Protein AF-R9J355-F1 (afdb_m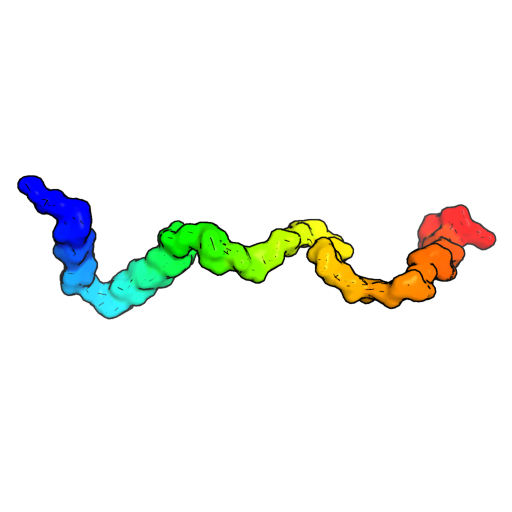onomer)

Radius of gyration: 26.83 Å; Cα contacts (8 Å, |Δi|>4): 16; chains: 1; bounding box: 32×29×75 Å

Solvent-accessible surface area (backbone atoms only — not comparable to full-atom values): 5112 Å² total; per-residue (Å²): 133,81,53,71,66,57,55,51,48,65,66,53,72,82,51,54,71,69,56,50,53,51,49,49,52,48,44,60,74,69,65,55,60,69,75,76,48,73,73,61,65,86,71,49,89,53,87,92,53,69,83,94,55,87,86,66,60,96,85,63,66,82,65,74,55,47,66,62,52,28,44,77,71,68,76,43,136

Mean predicted aligned error: 17.4 Å

Foldseek 3Di:
DDDPVRVVCVVQVPDDPVVNVVVVVCCVPPVPPCVVVVVPDPPPPPPPDPPPDPPDDPPDDPCPCVVVVCVVVVVDD

Structure (mmCIF, N/CA/C/O backbone):
data_AF-R9J355-F1
#
_entry.id   AF-R9J355-F1
#
loop_
_atom_site.group_PDB
_atom_site.id
_atom_site.type_symbol
_atom_site.label_atom_id
_atom_site.label_alt_id
_atom_site.label_comp_id
_atom_site.label_asym_id
_atom_site.label_entity_id
_atom_site.label_seq_id
_atom_site.pdbx_PDB_ins_code
_atom_site.Cartn_x
_atom_site.Cartn_y
_atom_site.Cartn_z
_atom_site.occupancy
_atom_site.B_iso_or_equiv
_atom_site.auth_seq_id
_atom_site.auth_comp_id
_atom_site.auth_asym_id
_atom_site.auth_atom_id
_atom_site.pdbx_PDB_model_num
ATOM 1 N N . MET A 1 1 ? -2.638 -21.751 32.208 1.00 79.06 1 MET A N 1
ATOM 2 C CA . MET A 1 1 ? -1.885 -21.025 31.164 1.00 79.06 1 MET A CA 1
ATOM 3 C C . MET A 1 1 ? -2.906 -20.288 30.323 1.00 79.06 1 MET A C 1
ATOM 5 O O . MET A 1 1 ? -3.879 -20.928 29.950 1.00 79.06 1 MET A O 1
ATOM 9 N N . LEU A 1 2 ? -2.735 -18.985 30.095 1.00 83.75 2 LEU A N 1
ATOM 10 C CA . LEU A 1 2 ? -3.622 -18.234 29.202 1.00 83.75 2 LEU A CA 1
ATOM 11 C C . LEU A 1 2 ? -3.324 -18.626 27.757 1.00 83.75 2 LEU A C 1
ATOM 13 O O . LEU A 1 2 ? -2.159 -18.790 27.383 1.00 83.75 2 LEU A O 1
ATOM 17 N N . THR A 1 3 ? -4.362 -18.769 26.947 1.00 93.12 3 THR A N 1
ATOM 18 C CA . THR A 1 3 ? -4.212 -18.957 25.506 1.00 93.12 3 THR A CA 1
ATOM 19 C C . THR A 1 3 ? -3.566 -17.717 24.884 1.00 93.12 3 THR A C 1
ATOM 21 O O . THR A 1 3 ? -3.625 -16.615 25.433 1.00 93.12 3 THR A O 1
ATOM 24 N N . LEU A 1 4 ? -2.925 -17.879 23.725 1.00 89.94 4 LEU A N 1
ATOM 25 C CA . LEU A 1 4 ? -2.310 -16.754 23.016 1.00 89.94 4 LEU A CA 1
ATOM 26 C C . LEU A 1 4 ? -3.345 -15.666 22.681 1.00 89.94 4 LEU A C 1
ATOM 28 O O . LEU A 1 4 ? -3.046 -14.481 22.777 1.00 89.94 4 LEU A O 1
ATOM 32 N N . GLN A 1 5 ? -4.574 -16.070 22.352 1.00 88.75 5 GLN A N 1
ATOM 33 C CA . GLN A 1 5 ? -5.672 -15.155 22.050 1.00 88.75 5 GLN A CA 1
ATOM 34 C C . GLN A 1 5 ? -6.053 -14.295 23.260 1.00 88.75 5 GLN A C 1
ATOM 36 O O . GLN A 1 5 ? -6.197 -13.083 23.125 1.00 88.75 5 GLN A O 1
ATOM 41 N N . GLU A 1 6 ? -6.164 -14.896 24.446 1.00 91.00 6 GLU A N 1
ATOM 42 C CA . GLU A 1 6 ? -6.462 -14.162 25.682 1.00 91.00 6 GLU A CA 1
ATOM 43 C C . GLU A 1 6 ? -5.340 -13.181 26.043 1.00 91.00 6 GLU A C 1
ATOM 45 O O . GLU A 1 6 ? -5.611 -12.058 26.458 1.00 91.00 6 GLU A O 1
ATOM 50 N N . GLN A 1 7 ? -4.080 -13.571 25.827 1.00 89.69 7 GLN A N 1
ATOM 51 C CA . GLN A 1 7 ? -2.931 -12.691 26.054 1.00 89.69 7 GLN A CA 1
ATOM 52 C C . GLN A 1 7 ? -2.919 -11.497 25.092 1.00 89.69 7 GLN A C 1
ATOM 54 O O . GLN A 1 7 ? -2.578 -10.393 25.503 1.00 89.69 7 GLN A O 1
ATOM 59 N N . VAL A 1 8 ? -3.299 -11.695 23.825 1.00 88.75 8 VAL A N 1
ATOM 60 C CA . VAL A 1 8 ? -3.409 -10.602 22.847 1.00 88.75 8 VAL A CA 1
ATOM 61 C C . VAL A 1 8 ? -4.549 -9.658 23.219 1.00 88.75 8 VAL A C 1
ATO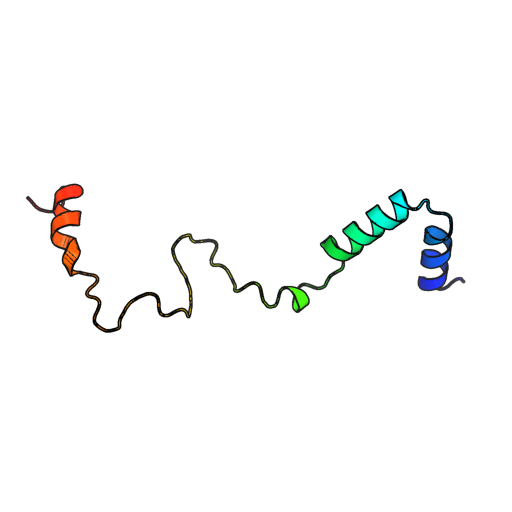M 63 O O . VAL A 1 8 ? -4.332 -8.451 23.251 1.00 88.75 8 VAL A O 1
ATOM 66 N N . LEU A 1 9 ? -5.728 -10.183 23.563 1.00 88.88 9 LEU A N 1
ATOM 67 C CA . LEU A 1 9 ? -6.878 -9.361 23.953 1.00 88.88 9 LEU A CA 1
ATOM 68 C C . LEU A 1 9 ? -6.562 -8.477 25.164 1.00 88.88 9 LEU A C 1
ATOM 70 O O . LEU A 1 9 ? -6.790 -7.275 25.104 1.00 88.88 9 LEU A O 1
ATOM 74 N N . GLN A 1 10 ? -5.935 -9.033 26.206 1.00 88.38 10 GLN A N 1
ATOM 75 C CA . GLN A 1 10 ? -5.521 -8.260 27.385 1.00 88.38 10 GLN A CA 1
ATOM 76 C C . GLN A 1 10 ? -4.541 -7.126 27.063 1.00 88.38 10 GLN A C 1
ATOM 78 O O . GLN A 1 10 ? -4.512 -6.123 27.762 1.00 88.38 10 GLN A O 1
ATOM 83 N N . ARG A 1 11 ? -3.707 -7.271 26.028 1.00 87.00 11 ARG A N 1
ATOM 84 C CA . ARG A 1 11 ? -2.751 -6.226 25.628 1.00 87.00 11 ARG A CA 1
ATOM 85 C C . ARG A 1 11 ? -3.370 -5.139 24.764 1.00 87.00 11 ARG A C 1
ATOM 87 O O . ARG A 1 11 ? -2.772 -4.074 24.654 1.00 87.00 11 ARG A O 1
ATOM 94 N N . VAL A 1 12 ? -4.501 -5.428 24.131 1.00 88.75 12 VAL A N 1
ATOM 95 C CA . VAL A 1 12 ? -5.192 -4.512 23.220 1.00 88.75 12 VAL A CA 1
ATOM 96 C C . VAL A 1 12 ? -6.271 -3.710 23.954 1.00 88.75 12 VAL A C 1
ATOM 98 O O . VAL A 1 12 ? -6.481 -2.556 23.603 1.00 88.75 12 VAL A O 1
ATOM 101 N N . ASP A 1 13 ? -6.898 -4.280 24.989 1.00 86.44 13 ASP A N 1
ATOM 102 C CA . ASP A 1 13 ? -8.021 -3.670 25.725 1.00 86.44 13 ASP A CA 1
ATOM 103 C C . ASP A 1 13 ? -7.661 -2.334 26.409 1.00 86.44 13 ASP A C 1
ATOM 105 O O . ASP A 1 13 ? -8.459 -1.402 26.419 1.00 86.44 13 ASP A O 1
ATOM 109 N N . ASP A 1 14 ? -6.423 -2.202 26.897 1.00 89.69 14 ASP A N 1
ATOM 110 C CA . ASP A 1 14 ? -5.938 -1.004 27.602 1.00 89.69 14 ASP A CA 1
ATOM 111 C C . ASP A 1 14 ? -5.306 0.061 26.675 1.00 89.69 14 ASP A C 1
ATOM 113 O O . ASP A 1 14 ? -4.702 1.033 27.144 1.00 89.69 14 ASP A O 1
ATOM 117 N N . LEU A 1 15 ? -5.369 -0.112 25.350 1.00 92.06 15 LEU A N 1
ATOM 118 C CA . LEU A 1 15 ? -4.735 0.811 24.405 1.00 92.06 15 LEU A CA 1
ATOM 119 C C . LEU A 1 15 ? -5.621 2.018 24.079 1.00 92.06 15 LEU A C 1
ATOM 121 O O . LEU A 1 15 ? -6.836 1.920 23.940 1.00 92.06 15 LEU A O 1
ATOM 125 N N . SER A 1 16 ? -4.982 3.174 23.882 1.00 93.94 16 SER A N 1
ATOM 126 C CA . SER A 1 16 ? -5.649 4.362 23.344 1.00 93.94 16 SER A CA 1
ATOM 127 C C . SER A 1 16 ? -6.095 4.153 21.893 1.00 93.94 16 SER A C 1
ATOM 129 O O . SER A 1 16 ? -5.524 3.341 21.164 1.00 93.94 16 SER A O 1
ATOM 131 N N . GLU A 1 17 ? -7.069 4.947 21.444 1.00 92.56 17 GLU A N 1
ATOM 132 C CA . GLU A 1 17 ? -7.582 4.906 20.067 1.00 92.56 17 GLU A CA 1
ATOM 133 C C . GLU A 1 17 ? -6.470 5.066 19.015 1.00 92.56 17 GLU A C 1
ATOM 135 O O . GLU A 1 17 ? -6.434 4.321 18.0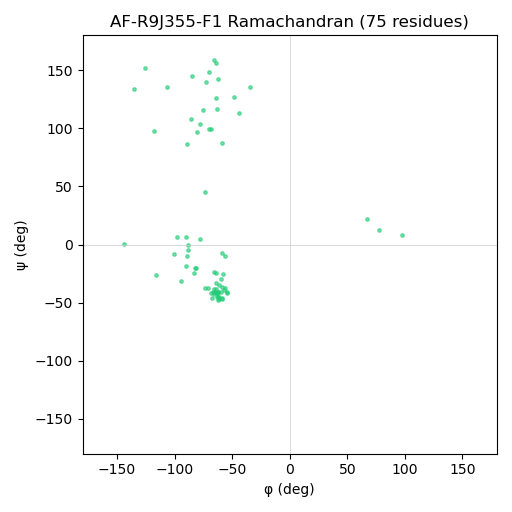36 1.00 92.56 17 GLU A O 1
ATOM 140 N N . ASP A 1 18 ? -5.503 5.957 19.252 1.00 94.50 18 ASP A N 1
ATOM 141 C CA . ASP A 1 18 ? -4.349 6.146 18.363 1.00 94.50 18 ASP A CA 1
ATOM 142 C C . ASP A 1 18 ? -3.484 4.882 18.250 1.00 94.50 18 ASP A C 1
ATOM 144 O O . ASP A 1 18 ? -3.056 4.502 17.157 1.00 94.50 18 ASP A O 1
ATOM 148 N N . ASN A 1 19 ? -3.262 4.188 19.369 1.00 92.69 19 ASN A N 1
ATOM 149 C CA . ASN A 1 19 ? -2.484 2.951 19.399 1.00 92.69 19 ASN A CA 1
ATOM 150 C C . ASN A 1 19 ? -3.242 1.796 18.735 1.00 92.69 19 ASN A C 1
ATOM 152 O O . ASN A 1 19 ? -2.638 0.995 18.022 1.00 92.69 19 ASN A O 1
ATOM 156 N N . LEU A 1 20 ? -4.563 1.727 18.918 1.00 93.06 20 LEU A N 1
ATOM 157 C CA . LEU A 1 20 ? -5.421 0.764 18.224 1.00 93.06 20 LEU A CA 1
ATOM 158 C C . LEU A 1 20 ? -5.400 0.992 16.712 1.00 93.06 20 LEU A C 1
ATOM 160 O O . LEU A 1 20 ? -5.288 0.040 15.940 1.00 93.06 20 LEU A O 1
ATOM 164 N N . ARG A 1 21 ? -5.436 2.255 16.283 1.00 93.38 21 ARG A N 1
ATOM 165 C CA . ARG A 1 21 ? -5.361 2.635 14.872 1.00 93.38 21 ARG A CA 1
ATOM 166 C C . ARG A 1 21 ? -4.008 2.293 14.255 1.00 93.38 21 ARG A C 1
ATOM 168 O O . ARG A 1 21 ? -3.960 1.784 13.138 1.00 93.38 21 ARG A O 1
ATOM 175 N N . PHE A 1 22 ? -2.923 2.513 14.993 1.00 93.25 22 PHE A N 1
ATOM 176 C CA . PHE A 1 22 ? -1.587 2.087 14.584 1.00 93.25 22 PHE A CA 1
ATOM 177 C C . PHE A 1 22 ? -1.485 0.561 14.452 1.00 93.25 22 PHE A C 1
ATOM 179 O O . PHE A 1 22 ? -0.965 0.060 13.456 1.00 93.25 22 PHE A O 1
ATOM 186 N N . LEU A 1 23 ? -2.007 -0.196 15.423 1.00 91.75 23 LEU A N 1
ATOM 187 C CA . LEU A 1 23 ? -2.013 -1.658 15.347 1.00 91.75 23 LEU A CA 1
ATOM 188 C C . LEU A 1 23 ? -2.825 -2.163 14.156 1.00 91.75 23 LEU A C 1
ATOM 190 O O . LEU A 1 23 ? -2.374 -3.081 13.476 1.00 91.75 23 LEU A O 1
ATOM 194 N N . LEU A 1 24 ? -3.977 -1.552 13.871 1.00 89.12 24 LEU A N 1
ATOM 195 C CA . LEU A 1 24 ? -4.792 -1.903 12.713 1.00 89.12 24 LEU A CA 1
ATOM 196 C C . LEU A 1 24 ? -4.010 -1.736 11.399 1.00 89.12 24 LEU A C 1
ATOM 198 O O . LEU A 1 24 ? -3.967 -2.674 10.605 1.00 89.12 24 LEU A O 1
ATOM 202 N N . ASP A 1 25 ? -3.306 -0.613 11.221 1.00 90.88 25 ASP A N 1
ATOM 203 C CA . ASP A 1 25 ? -2.449 -0.370 10.046 1.00 90.88 25 ASP A CA 1
ATOM 204 C C . ASP A 1 25 ? -1.338 -1.427 9.911 1.00 90.88 25 ASP A C 1
ATOM 206 O O . ASP A 1 25 ? -1.073 -1.940 8.823 1.00 90.88 25 ASP A O 1
ATOM 210 N N . MET A 1 26 ? -0.714 -1.828 11.024 1.00 88.94 26 MET A N 1
ATOM 211 C CA . MET A 1 26 ? 0.316 -2.874 11.019 1.00 88.94 26 MET A CA 1
ATOM 212 C C . MET A 1 26 ? -0.245 -4.252 10.650 1.00 88.94 26 MET A C 1
ATOM 214 O O . MET A 1 26 ? 0.391 -4.991 9.893 1.00 88.94 26 MET A O 1
ATOM 218 N N . ILE A 1 27 ? -1.428 -4.605 11.158 1.00 87.94 27 ILE A N 1
ATOM 219 C CA . ILE A 1 27 ? -2.105 -5.866 10.829 1.00 87.94 27 ILE A CA 1
ATOM 220 C C . ILE A 1 27 ? -2.433 -5.900 9.335 1.00 87.94 27 ILE A C 1
ATOM 222 O O . ILE A 1 27 ? -2.113 -6.878 8.657 1.00 87.94 27 ILE A O 1
ATOM 226 N N . GLU A 1 28 ? -3.006 -4.821 8.806 1.00 83.56 28 GLU A N 1
ATOM 227 C CA . GLU A 1 28 ? -3.319 -4.704 7.384 1.00 83.56 28 GLU A CA 1
ATOM 228 C C . GLU A 1 28 ? -2.047 -4.774 6.530 1.00 83.56 28 GLU A C 1
ATOM 230 O O . GLU A 1 28 ? -1.973 -5.5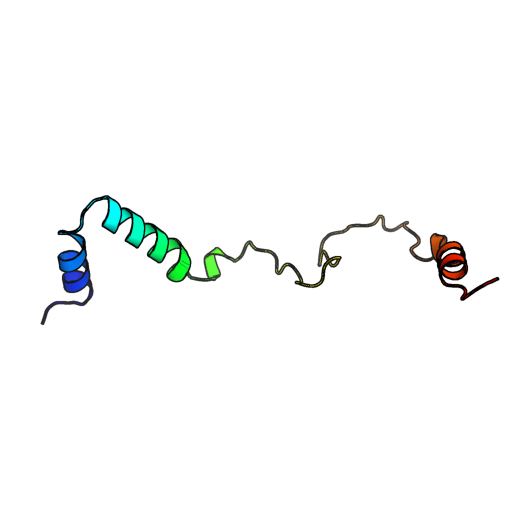30 5.566 1.00 83.56 28 GLU A O 1
ATOM 235 N N . ARG A 1 29 ? -0.985 -4.061 6.900 1.00 82.00 29 ARG A N 1
ATOM 236 C CA . ARG A 1 29 ? 0.224 -3.985 6.074 1.00 82.00 29 ARG A CA 1
ATOM 237 C C . ARG A 1 29 ? 1.066 -5.260 6.077 1.00 82.00 29 ARG A C 1
ATOM 239 O O . ARG A 1 29 ? 1.655 -5.595 5.046 1.00 82.00 29 ARG A O 1
ATOM 246 N N . PHE A 1 30 ? 1.160 -5.940 7.219 1.00 84.62 30 PHE A N 1
ATOM 247 C CA . PHE A 1 30 ? 2.128 -7.023 7.423 1.00 84.62 30 PHE A CA 1
ATOM 248 C C . PHE A 1 30 ? 1.502 -8.394 7.665 1.00 84.62 30 PHE A C 1
ATOM 250 O O . PHE A 1 30 ? 2.146 -9.396 7.362 1.00 84.62 30 PHE A O 1
ATOM 257 N N . MET A 1 31 ? 0.277 -8.463 8.195 1.00 82.12 31 MET A N 1
ATOM 258 C CA . MET A 1 31 ? -0.389 -9.738 8.492 1.00 82.12 31 MET A CA 1
ATOM 259 C C . MET A 1 31 ? -1.418 -10.157 7.438 1.00 82.12 31 MET A C 1
ATOM 261 O O . MET A 1 31 ? -1.875 -11.300 7.480 1.00 82.12 31 MET A O 1
ATOM 265 N N . LEU A 1 32 ? -1.746 -9.300 6.460 1.00 72.12 32 LEU A N 1
ATOM 266 C CA . LEU A 1 32 ? -2.488 -9.733 5.274 1.00 72.12 32 LEU A CA 1
ATOM 267 C C . LEU A 1 32 ? -1.644 -10.756 4.487 1.00 72.12 32 LEU A C 1
ATOM 269 O O . LEU A 1 32 ? -0.577 -10.399 3.978 1.00 72.12 32 LEU A O 1
ATOM 273 N N . PRO A 1 33 ? -2.098 -12.017 4.338 1.00 65.00 33 PRO A N 1
ATOM 274 C CA . PRO A 1 33 ? -1.392 -12.993 3.523 1.00 65.00 33 PRO A CA 1
ATOM 275 C C . PRO A 1 33 ? -1.355 -12.517 2.066 1.00 65.00 33 PRO A C 1
ATOM 277 O O . PRO A 1 33 ? -2.342 -11.989 1.542 1.00 65.00 33 PRO A O 1
ATOM 280 N N . ASP A 1 34 ? -0.238 -12.761 1.373 1.00 58.56 34 ASP A N 1
ATOM 281 C CA . ASP A 1 34 ? -0.033 -12.382 -0.039 1.00 58.56 34 ASP A CA 1
ATOM 282 C C . ASP A 1 34 ? -1.112 -12.942 -0.991 1.00 58.56 34 ASP A C 1
ATOM 284 O O . ASP A 1 34 ? -1.227 -12.532 -2.144 1.00 58.56 34 ASP A O 1
ATOM 288 N N . THR A 1 35 ? -1.971 -13.844 -0.515 1.00 53.94 35 THR A N 1
ATOM 289 C CA . THR A 1 35 ? -3.139 -14.343 -1.240 1.00 53.94 35 THR A CA 1
ATOM 290 C C . THR A 1 35 ? -4.211 -13.280 -1.492 1.00 53.94 35 THR A C 1
ATOM 292 O O . THR A 1 35 ? -4.950 -13.430 -2.459 1.00 53.94 35 THR A O 1
ATOM 295 N N . VAL A 1 36 ? -4.287 -12.194 -0.709 1.00 54.09 36 VAL A N 1
ATOM 296 C CA . VAL A 1 36 ? -5.145 -11.028 -1.035 1.00 54.09 36 VAL A CA 1
ATOM 297 C C . VAL A 1 36 ? -4.458 -10.104 -2.051 1.00 54.09 36 VAL A C 1
ATOM 299 O O . VAL A 1 36 ? -5.122 -9.408 -2.816 1.00 54.09 36 VAL A O 1
ATOM 302 N N . LYS A 1 37 ? -3.126 -10.190 -2.175 1.00 51.91 37 LYS A N 1
ATOM 303 C CA . LYS A 1 37 ? -2.358 -9.559 -3.260 1.00 51.91 37 LYS A CA 1
ATOM 304 C C . LYS A 1 37 ? -2.434 -10.336 -4.582 1.00 51.91 37 LYS A C 1
ATOM 306 O O . LYS A 1 37 ? -1.853 -9.891 -5.568 1.00 51.91 37 LYS A O 1
ATOM 311 N N . LYS A 1 38 ? -3.222 -11.420 -4.683 1.00 49.12 38 LYS A N 1
ATOM 312 C CA . LYS A 1 38 ? -3.575 -12.083 -5.962 1.00 49.12 38 LYS A CA 1
ATOM 313 C C . LYS A 1 38 ? -4.588 -11.279 -6.800 1.00 49.12 38 LYS A C 1
ATOM 315 O O . LYS A 1 38 ? -5.542 -11.821 -7.341 1.00 49.12 38 LYS A O 1
ATOM 320 N N . LYS A 1 39 ? -4.376 -9.973 -6.921 1.00 47.78 39 LYS A N 1
ATOM 321 C CA . LYS A 1 39 ? -4.831 -9.146 -8.052 1.00 47.78 39 LYS A CA 1
ATOM 322 C C . LYS A 1 39 ? -3.825 -8.055 -8.409 1.00 47.78 39 LYS A C 1
ATOM 324 O O . LYS A 1 39 ? -4.055 -7.326 -9.366 1.00 47.78 39 LYS A O 1
ATOM 329 N N . ALA A 1 40 ? -2.690 -7.969 -7.713 1.00 50.88 40 ALA A N 1
ATOM 330 C CA . ALA A 1 40 ? -1.526 -7.391 -8.343 1.00 50.88 40 ALA A CA 1
ATOM 331 C C . ALA A 1 40 ? -1.105 -8.419 -9.391 1.00 50.88 40 ALA A C 1
ATOM 333 O O . ALA A 1 40 ? -0.517 -9.454 -9.068 1.00 50.88 40 ALA A O 1
ATOM 334 N N . SER A 1 41 ? -1.486 -8.167 -10.648 1.00 52.94 41 SER A N 1
ATOM 335 C CA . SER A 1 41 ? -0.756 -8.693 -11.796 1.00 52.94 41 SER A CA 1
ATOM 336 C C . SER A 1 41 ? 0.715 -8.705 -11.420 1.00 52.94 41 SER A C 1
ATOM 338 O O . SER A 1 41 ? 1.177 -7.730 -10.829 1.00 52.94 41 SER A O 1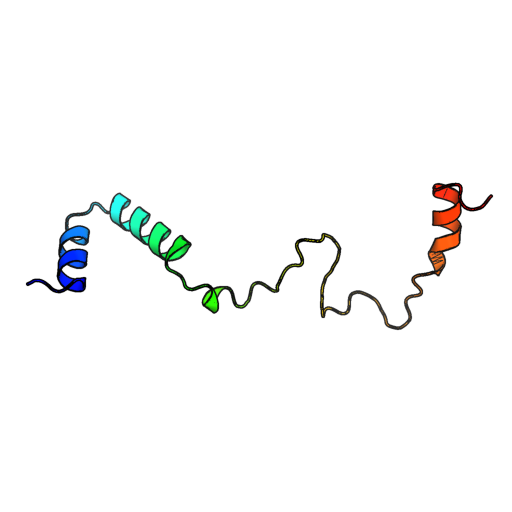
ATOM 340 N N . VAL A 1 42 ? 1.434 -9.782 -11.713 1.00 53.91 42 VAL A N 1
ATOM 341 C CA . VAL A 1 42 ? 2.893 -9.770 -11.645 1.00 53.91 42 VAL A CA 1
ATOM 342 C C . VAL A 1 42 ? 3.340 -8.671 -12.604 1.00 53.91 42 VAL A C 1
ATOM 344 O O . VAL A 1 42 ? 3.508 -8.905 -13.799 1.00 53.91 42 VAL A O 1
ATOM 347 N N . THR A 1 43 ? 3.419 -7.442 -12.100 1.00 53.78 43 THR A N 1
ATOM 348 C CA . THR A 1 43 ? 3.929 -6.290 -12.807 1.00 53.78 43 THR A CA 1
ATOM 349 C C . THR A 1 43 ? 5.386 -6.638 -12.915 1.00 53.78 43 THR A C 1
ATOM 351 O O . THR A 1 43 ? 6.137 -6.611 -11.943 1.00 53.78 43 THR A O 1
ATOM 354 N N . SER A 1 44 ? 5.749 -7.140 -14.087 1.00 55.34 44 SER A N 1
ATOM 355 C CA . SER A 1 44 ? 7.130 -7.261 -14.482 1.00 55.34 44 SER A CA 1
ATOM 356 C C . SER A 1 44 ? 7.807 -5.949 -14.083 1.00 55.34 44 SER A C 1
ATOM 358 O O . SER A 1 44 ? 7.480 -4.904 -14.634 1.00 55.34 44 SER A O 1
ATOM 360 N N . ASN A 1 45 ? 8.736 -5.989 -13.120 1.00 58.62 45 ASN A N 1
ATOM 361 C CA . ASN A 1 45 ? 9.528 -4.814 -12.720 1.00 58.62 45 ASN A CA 1
ATOM 362 C C . ASN A 1 45 ? 10.334 -4.235 -13.899 1.00 58.62 45 ASN A C 1
ATOM 364 O O . ASN A 1 45 ? 10.957 -3.183 -13.788 1.00 58.62 45 ASN A O 1
ATOM 368 N N . ARG A 1 46 ? 10.337 -4.932 -15.040 1.00 59.19 46 ARG A N 1
ATOM 369 C CA . ARG A 1 46 ? 10.791 -4.424 -16.320 1.00 59.19 46 ARG A CA 1
ATOM 370 C C . ARG A 1 46 ? 9.710 -3.521 -16.912 1.00 59.19 46 ARG A C 1
ATOM 372 O O . ARG A 1 46 ? 8.698 -4.004 -17.423 1.00 59.19 46 ARG A O 1
ATOM 379 N N . ILE A 1 47 ? 9.966 -2.218 -16.825 1.00 55.97 47 ILE A N 1
ATOM 380 C CA . ILE A 1 47 ? 9.220 -1.166 -17.517 1.00 55.97 47 ILE A CA 1
ATOM 381 C C . ILE A 1 47 ? 9.082 -1.571 -18.995 1.00 55.97 47 ILE A C 1
ATOM 383 O O . ILE A 1 47 ? 10.075 -1.932 -19.628 1.00 55.97 47 ILE A O 1
ATOM 387 N N . GLY A 1 48 ? 7.849 -1.571 -19.510 1.00 57.25 48 GLY A N 1
ATOM 388 C CA . GLY A 1 48 ? 7.539 -1.904 -20.907 1.00 57.25 48 GLY A CA 1
ATOM 389 C C . GLY A 1 48 ? 7.071 -3.338 -21.187 1.00 57.25 48 GLY A C 1
ATOM 390 O O . GLY A 1 48 ? 6.954 -3.696 -22.351 1.00 57.25 48 GLY A O 1
ATOM 391 N N . ILE A 1 49 ? 6.794 -4.175 -20.176 1.00 57.50 49 ILE A N 1
ATOM 392 C CA . ILE A 1 49 ? 6.217 -5.516 -20.403 1.00 57.50 49 ILE A CA 1
ATOM 393 C C . ILE A 1 49 ? 4.840 -5.636 -19.741 1.00 57.50 49 ILE A C 1
ATOM 395 O O . ILE A 1 49 ? 4.750 -5.962 -18.555 1.00 57.50 49 ILE A O 1
ATOM 399 N N . ALA A 1 50 ? 3.764 -5.456 -20.512 1.00 65.81 50 ALA A N 1
ATOM 400 C CA . ALA A 1 50 ? 2.420 -5.863 -20.094 1.00 65.81 50 ALA A CA 1
ATOM 401 C C . ALA A 1 50 ? 2.175 -7.318 -20.527 1.00 65.81 50 ALA A C 1
ATOM 403 O O . ALA A 1 50 ? 1.689 -7.601 -21.617 1.00 65.81 50 ALA A O 1
ATOM 404 N N . ARG A 1 51 ? 2.582 -8.283 -19.690 1.00 61.28 51 ARG A N 1
ATOM 405 C CA . ARG A 1 51 ? 2.370 -9.708 -19.998 1.00 61.28 51 ARG A CA 1
ATOM 406 C C . ARG A 1 51 ? 0.875 -10.028 -20.058 1.00 61.28 51 ARG A C 1
ATOM 408 O O . ARG A 1 51 ? 0.174 -9.821 -19.071 1.00 61.28 51 ARG A O 1
ATOM 415 N N . GLY A 1 52 ? 0.434 -10.622 -21.167 1.00 65.69 52 GLY A N 1
ATOM 416 C CA . GLY A 1 52 ? -0.932 -11.128 -21.334 1.00 65.69 52 GLY A CA 1
ATOM 417 C C . GLY A 1 52 ? -1.982 -10.054 -21.624 1.00 65.69 52 GLY A C 1
ATOM 418 O O . GLY A 1 52 ? -3.169 -10.347 -21.525 1.00 65.69 52 GLY A O 1
ATOM 419 N N . GLN A 1 53 ? -1.557 -8.832 -21.947 1.00 68.88 53 GLN A N 1
ATOM 420 C CA . GLN A 1 53 ? -2.421 -7.804 -22.514 1.00 68.88 53 GLN A CA 1
ATOM 421 C C . GLN A 1 53 ? -2.075 -7.649 -23.986 1.00 68.88 53 GLN A C 1
ATOM 423 O O . GLN A 1 53 ? -0.894 -7.606 -24.334 1.00 68.88 53 GLN A O 1
ATOM 428 N N . ASP A 1 54 ? -3.109 -7.571 -24.812 1.00 68.50 54 ASP A N 1
ATOM 429 C CA . ASP A 1 54 ? -2.955 -7.279 -26.226 1.00 68.50 54 ASP A CA 1
ATOM 430 C C . ASP A 1 54 ? -2.788 -5.767 -26.378 1.00 68.50 54 ASP A C 1
ATOM 432 O O . ASP A 1 54 ? -3.736 -4.995 -26.229 1.00 68.50 54 ASP A O 1
ATOM 436 N N . LEU A 1 55 ? -1.531 -5.335 -26.468 1.00 72.38 55 LEU A N 1
ATOM 437 C CA . LEU A 1 55 ? -1.160 -3.919 -26.515 1.00 72.38 55 LEU A CA 1
ATOM 438 C C . LEU A 1 55 ? -1.112 -3.373 -27.944 1.00 72.38 55 LEU A C 1
ATOM 440 O O . LEU A 1 55 ? -1.117 -2.156 -28.122 1.00 72.38 55 LEU A O 1
ATOM 444 N N . TYR A 1 56 ? -1.016 -4.261 -28.928 1.00 72.56 56 TYR A N 1
ATOM 445 C CA . TYR A 1 56 ? -0.840 -3.939 -30.335 1.00 72.56 56 TYR A CA 1
ATOM 446 C C . TYR A 1 56 ? -1.946 -4.620 -31.128 1.00 72.56 56 TYR A C 1
ATOM 448 O O . TYR A 1 56 ? -2.474 -5.638 -30.693 1.00 72.56 56 TYR A O 1
ATOM 456 N N . ASP A 1 57 ? -2.305 -4.034 -32.264 1.00 76.56 57 ASP A N 1
ATOM 457 C CA . ASP A 1 57 ? -3.161 -4.718 -33.227 1.00 76.56 57 ASP A CA 1
ATOM 458 C C . ASP A 1 57 ? -2.368 -5.868 -33.868 1.00 76.56 57 ASP A C 1
ATOM 460 O O . ASP A 1 57 ? -1.150 -5.752 -34.038 1.00 76.56 57 ASP A O 1
ATOM 464 N N . ASP A 1 58 ? -3.043 -6.952 -34.249 1.00 77.31 58 ASP A N 1
ATOM 465 C CA . ASP A 1 58 ? -2.427 -8.092 -34.943 1.00 77.31 58 ASP A CA 1
ATOM 466 C C . ASP A 1 58 ? -1.760 -7.652 -36.260 1.00 77.31 58 ASP A C 1
ATOM 468 O O . ASP A 1 58 ? -0.822 -8.288 -36.744 1.00 77.31 58 ASP A O 1
ATOM 472 N N . GLU A 1 59 ? -2.239 -6.545 -36.834 1.00 82.06 59 GLU A N 1
A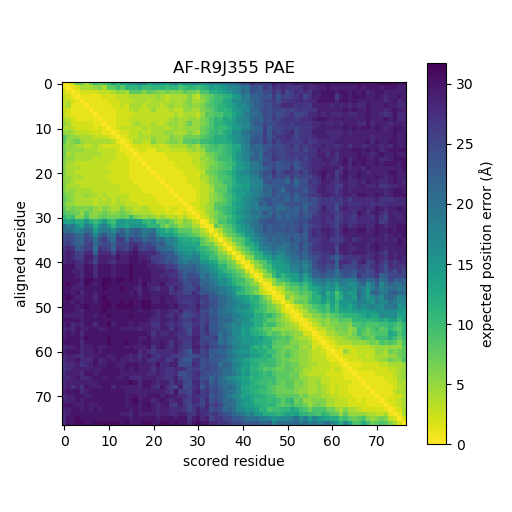TOM 473 C CA . GLU A 1 59 ? -1.724 -5.947 -38.065 1.00 82.06 59 GLU A CA 1
ATOM 474 C C . GLU A 1 59 ? -0.579 -4.937 -37.837 1.00 82.06 59 GLU A C 1
ATOM 476 O O . GLU A 1 59 ? -0.068 -4.368 -38.802 1.00 82.06 59 GLU A O 1
ATOM 481 N N . TYR A 1 60 ? -0.158 -4.684 -36.590 1.00 82.62 60 TYR A N 1
ATOM 482 C CA . TYR A 1 60 ? 0.904 -3.718 -36.290 1.00 82.62 60 TYR A CA 1
ATOM 483 C C . TYR A 1 60 ? 2.300 -4.268 -36.632 1.00 82.62 60 TYR A C 1
ATOM 485 O O . TYR A 1 60 ? 2.791 -5.205 -35.998 1.00 82.62 60 TYR A O 1
ATOM 493 N N . ASP A 1 61 ? 2.973 -3.643 -37.603 1.00 85.12 61 ASP A N 1
ATOM 494 C CA . ASP A 1 61 ? 4.336 -4.000 -38.006 1.00 85.12 61 ASP A CA 1
ATOM 495 C C . ASP A 1 61 ? 5.386 -3.291 -37.134 1.00 85.12 61 ASP A C 1
ATOM 497 O O . ASP A 1 61 ? 5.632 -2.089 -37.248 1.00 85.12 61 ASP A O 1
ATOM 501 N N . PHE A 1 62 ? 6.046 -4.054 -36.261 1.00 83.00 62 PHE A N 1
ATOM 502 C CA . PHE A 1 62 ? 7.120 -3.543 -35.405 1.00 83.00 62 PHE A CA 1
ATOM 503 C C . PHE A 1 62 ? 8.339 -3.051 -36.188 1.00 83.00 62 PHE A C 1
ATOM 505 O O . PHE A 1 62 ? 9.090 -2.221 -35.670 1.00 83.00 62 PHE A O 1
ATOM 512 N N . ASP A 1 63 ? 8.547 -3.553 -37.406 1.00 87.62 63 ASP A N 1
ATOM 513 C CA . AS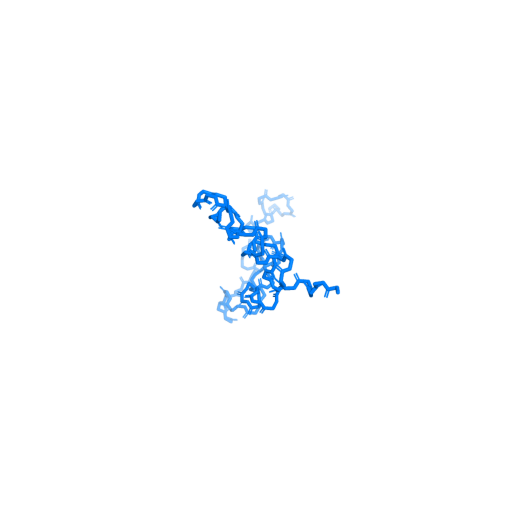P A 1 63 ? 9.746 -3.272 -38.182 1.00 87.62 63 ASP A CA 1
ATOM 514 C C . ASP A 1 63 ? 9.618 -2.018 -39.058 1.00 87.62 63 ASP A C 1
ATOM 516 O O . ASP A 1 63 ? 10.632 -1.527 -39.562 1.00 87.62 63 ASP A O 1
ATOM 520 N N . GLU A 1 64 ? 8.417 -1.440 -39.183 1.00 90.81 64 GLU A N 1
ATOM 521 C CA . GLU A 1 64 ? 8.144 -0.259 -40.017 1.00 90.81 64 GLU A CA 1
ATOM 522 C C . GLU A 1 64 ? 9.074 0.919 -39.679 1.00 90.81 64 GLU A C 1
ATOM 524 O O . GLU A 1 64 ? 9.615 1.581 -40.567 1.00 90.81 64 GLU A O 1
ATOM 529 N N . MET A 1 65 ? 9.326 1.152 -38.386 1.00 88.94 65 MET A N 1
ATOM 530 C CA . MET A 1 65 ? 10.165 2.257 -37.907 1.00 88.94 65 MET A CA 1
ATOM 531 C C . MET A 1 65 ? 11.657 1.921 -37.798 1.00 88.94 65 MET A C 1
ATOM 533 O O . MET A 1 65 ? 12.470 2.810 -37.521 1.00 88.94 65 MET A O 1
ATOM 537 N N . ASN A 1 66 ? 12.060 0.670 -38.036 1.00 90.25 66 ASN A N 1
ATOM 538 C CA . ASN A 1 66 ? 13.464 0.267 -37.933 1.00 90.25 66 ASN A CA 1
ATOM 539 C C . ASN A 1 66 ? 14.418 1.098 -38.810 1.00 90.25 66 ASN A C 1
ATOM 541 O O . ASN A 1 66 ? 15.511 1.400 -38.326 1.00 90.25 66 ASN A O 1
ATOM 545 N N . PRO A 1 67 ? 14.067 1.521 -40.044 1.00 89.88 67 PRO A N 1
ATOM 546 C CA . PRO A 1 67 ? 14.945 2.362 -40.858 1.00 89.88 67 PRO A CA 1
ATOM 547 C C . PRO A 1 67 ? 15.216 3.734 -40.227 1.00 89.88 67 PRO A C 1
ATOM 549 O O . PRO A 1 67 ? 16.355 4.203 -40.220 1.00 89.88 67 PRO A O 1
ATOM 552 N N . GLU A 1 68 ? 14.192 4.371 -39.652 1.00 89.44 68 GLU A N 1
ATOM 553 C CA . GLU A 1 68 ? 14.350 5.664 -38.979 1.00 89.44 68 GLU A CA 1
ATOM 554 C C . GLU A 1 68 ? 15.170 5.528 -37.696 1.00 89.44 68 GLU A C 1
ATOM 556 O O . GLU A 1 68 ? 16.068 6.332 -37.446 1.00 89.44 68 GLU A O 1
ATOM 561 N N . ILE A 1 69 ? 14.920 4.473 -36.916 1.00 90.75 69 ILE A N 1
ATOM 562 C CA . ILE A 1 69 ? 15.699 4.155 -35.716 1.00 90.75 69 ILE A CA 1
ATOM 563 C C . ILE A 1 69 ? 17.160 3.895 -36.102 1.00 90.75 69 ILE A C 1
ATOM 565 O O . ILE A 1 69 ? 18.069 4.476 -35.509 1.00 90.75 69 ILE A O 1
ATOM 569 N N . ALA A 1 70 ? 17.412 3.088 -37.134 1.00 91.56 70 ALA A N 1
ATOM 570 C CA . ALA A 1 70 ? 18.761 2.808 -37.618 1.00 91.56 70 ALA A CA 1
ATOM 571 C C . ALA A 1 70 ? 19.501 4.093 -38.014 1.00 91.56 70 ALA A C 1
ATOM 573 O O . ALA A 1 70 ? 20.674 4.244 -37.669 1.00 91.56 70 ALA A O 1
ATOM 574 N N . LYS A 1 71 ? 18.807 5.050 -38.641 1.00 93.00 71 LYS A N 1
ATOM 575 C CA . LYS A 1 71 ? 19.354 6.375 -38.952 1.00 93.00 71 LYS A CA 1
ATOM 576 C C . LYS A 1 71 ? 19.662 7.199 -37.697 1.00 93.00 71 LYS A C 1
ATOM 578 O O . LYS A 1 71 ? 20.720 7.818 -37.619 1.00 93.00 71 LYS A O 1
ATOM 583 N N . MET A 1 72 ? 18.783 7.194 -36.691 1.00 91.56 72 MET A N 1
ATOM 584 C CA . MET A 1 72 ? 19.004 7.912 -35.422 1.00 91.56 72 MET A CA 1
ATOM 585 C C . MET A 1 72 ? 20.205 7.377 -34.633 1.00 91.56 72 MET A C 1
ATOM 587 O O . MET A 1 72 ? 20.891 8.147 -33.961 1.00 91.56 72 MET A O 1
ATOM 591 N N . PHE A 1 73 ? 20.470 6.073 -34.720 1.00 92.25 73 PHE A N 1
ATOM 592 C CA . PHE A 1 73 ? 21.579 5.414 -34.026 1.00 92.25 73 PHE A CA 1
ATOM 593 C C . PHE A 1 73 ? 22.821 5.198 -34.908 1.00 92.25 73 PHE A C 1
ATOM 595 O O . PHE A 1 73 ? 23.778 4.569 -34.460 1.00 92.25 73 PHE A O 1
ATOM 602 N N . GLY A 1 74 ? 22.834 5.727 -36.139 1.00 87.38 74 GLY A N 1
ATOM 603 C CA . GLY A 1 74 ? 23.983 5.659 -37.052 1.00 87.38 74 GLY A CA 1
ATOM 604 C C . GLY A 1 74 ? 24.320 4.248 -37.545 1.00 87.38 74 GLY A C 1
ATOM 605 O O . GLY A 1 74 ? 25.458 3.982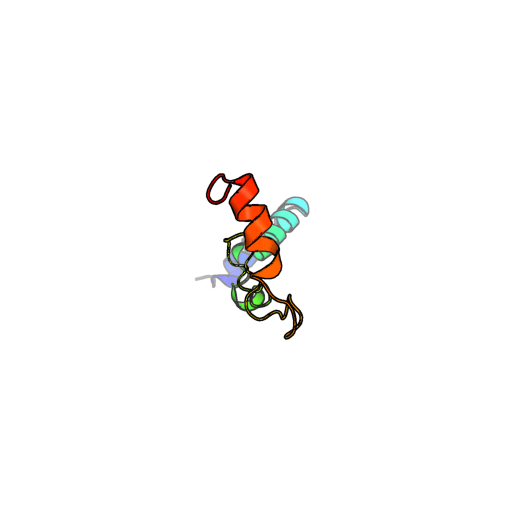 -37.921 1.00 87.38 74 GLY A O 1
ATOM 606 N N . VAL A 1 75 ? 23.350 3.333 -37.504 1.00 84.75 75 VAL A N 1
ATOM 607 C CA . VAL A 1 75 ? 23.477 1.952 -37.998 1.00 84.75 75 VAL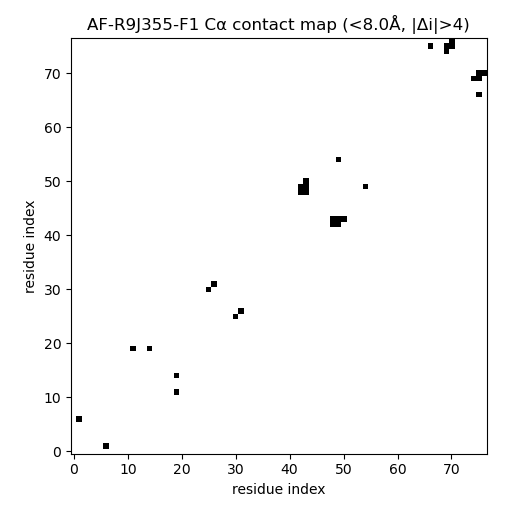 A CA 1
ATOM 608 C C . VAL A 1 75 ? 23.233 1.884 -39.512 1.00 84.75 75 VAL A C 1
ATOM 610 O O . VAL A 1 75 ? 23.751 0.984 -40.170 1.00 84.75 75 VAL A O 1
ATOM 613 N N . ALA A 1 76 ? 22.487 2.842 -40.071 1.00 68.12 76 ALA A N 1
ATOM 614 C CA . ALA A 1 76 ? 22.271 2.999 -41.508 1.00 68.12 76 ALA A CA 1
ATOM 615 C C . ALA A 1 76 ? 22.414 4.479 -41.914 1.00 68.12 76 ALA A C 1
ATOM 617 O O . ALA A 1 76 ? 21.876 5.350 -41.226 1.00 68.12 76 ALA A O 1
ATOM 618 N N . GLU A 1 77 ? 23.146 4.744 -43.004 1.00 62.09 77 GLU A N 1
ATOM 619 C CA . GLU A 1 77 ? 23.273 6.066 -43.654 1.00 62.09 77 GLU A CA 1
ATOM 620 C C . GLU A 1 77 ? 22.196 6.285 -44.723 1.00 62.09 77 GLU A C 1
ATOM 622 O O . GLU A 1 77 ? 21.971 5.357 -45.537 1.00 62.09 77 GLU A O 1
#

pLDDT: mean 78.28, std 14.71, range [47.78, 94.5]

Sequence (77 aa):
MLTLQEQVLQRVDDLSEDNLRFLLDMIERFMLPDTVKKKASVTSNRIGIARGQDLYDDEYDFDEMNPEIAKMFGVAE

Secondary structure (DSSP, 8-state):
---HHHHHHHHHHT--HHHHHHHHHHIIIIIS-TTTTTTS----SSTT--TT---S-TT--TTTTHHHHHHHTTS--